Protein AF-A0A2B7X639-F1 (afdb_monomer)

Organism: NCBI:txid2060905

Mean predicted aligned error: 16.75 Å

pLDDT: mean 72.62, std 17.95, range [37.56, 97.19]

Sequence (117 aa):
MVRLQPTSASKRNLVVNIKQQLRSICPEFLTLLPSLALTNFAAMVSRTIPRMAGFIFRENRVPYYQRLFQKHDGKRIWNKSHRSPYLLYPFYISLFGTFGASFYAMCRTVLGHKTWY

Solvent-accessible surface area (backbone atoms only — not comparable to full-atom values): 7292 Å² total; per-residue (Å²): 135,89,81,78,76,78,48,79,63,54,57,50,51,51,53,51,49,51,56,52,54,60,59,72,64,60,71,76,65,74,79,78,62,63,82,72,55,58,58,54,49,52,51,54,50,63,66,47,53,68,67,47,47,72,68,67,76,52,80,84,54,62,73,56,52,50,54,59,71,67,52,87,77,85,62,56,78,76,66,62,50,91,65,28,61,78,56,47,52,62,50,50,52,51,51,53,49,50,50,51,49,51,51,51,55,48,56,35,47,75,73,68,48,87,57,100,114

Radius of gyration: 28.64 Å; Cα contacts (8 Å, |Δi|>4): 13; chains: 1; bounding box: 42×34×79 Å

Foldseek 3Di:
DDDDDCPPVNVVVVVVVVVVVVVVVPDVVVPPDDPVVVVVVVVVVVVVVVVCVVVVPDDPCPVVVCCQQVDPPVDDSLPSDPCSVVVVVVVVVVVVVVVVVVVVCVVCVVVVNPDPD

InterPro domains:
  IPR039297 Cytochrome c oxidase subunit VII [PF02238] (60-112)

Nearest PDB structures (foldseek):
  6t0b-assembly1_g  TM=8.603E-01  e=6.697E-02  Saccharomyces cerevisiae S288C
  5j7y-assembly1_BJ  TM=7.398E-01  e=5.484E-01  Ovis aries

Structure (mmCIF, N/CA/C/O backbone):
data_AF-A0A2B7X639-F1
#
_entry.id   AF-A0A2B7X639-F1
#
loop_
_atom_site.group_PDB
_atom_site.id
_atom_site.type_symbol
_atom_site.label_atom_id
_atom_site.label_alt_id
_atom_site.label_comp_id
_atom_site.label_asym_id
_atom_site.label_entity_id
_atom_site.label_seq_id
_atom_site.pdbx_PDB_ins_code
_atom_site.Cartn_x
_atom_site.Cartn_y
_atom_site.Cartn_z
_atom_site.occupancy
_atom_site.B_iso_or_equiv
_atom_site.auth_seq_id
_atom_site.auth_comp_id
_atom_site.auth_asym_id
_atom_site.auth_atom_id
_atom_site.pdbx_PDB_model_num
ATOM 1 N N . MET A 1 1 ? -20.681 -14.545 24.816 1.00 37.56 1 MET A N 1
ATOM 2 C CA . MET A 1 1 ? -19.613 -14.325 25.822 1.00 37.56 1 MET A CA 1
ATOM 3 C C . MET A 1 1 ? -18.802 -13.092 25.414 1.00 37.56 1 MET A C 1
ATOM 5 O O . MET A 1 1 ? -18.012 -13.175 24.492 1.00 37.56 1 MET A O 1
ATOM 9 N N . VAL A 1 2 ? -19.239 -11.878 25.761 1.00 49.28 2 VAL A N 1
ATOM 10 C CA . VAL A 1 2 ? -18.814 -11.054 26.920 1.00 49.28 2 VAL A CA 1
ATOM 11 C C . VAL A 1 2 ? -17.292 -10.859 27.043 1.00 49.28 2 VAL A C 1
ATOM 13 O O . VAL A 1 2 ? -16.586 -11.740 27.518 1.00 49.28 2 VAL A O 1
ATOM 16 N N . ARG A 1 3 ? -16.819 -9.635 26.759 1.00 38.88 3 ARG A N 1
ATOM 17 C CA . ARG A 1 3 ? -15.879 -8.936 27.648 1.00 38.88 3 ARG A CA 1
ATOM 18 C C . ARG A 1 3 ? -16.210 -7.441 27.638 1.00 38.88 3 ARG A C 1
ATOM 20 O O . ARG A 1 3 ? -16.210 -6.792 26.597 1.00 38.88 3 ARG A O 1
ATOM 27 N N . LEU A 1 4 ? -16.596 -6.963 28.814 1.00 44.62 4 LEU A N 1
ATOM 28 C CA . LEU A 1 4 ? -17.076 -5.620 29.116 1.00 44.62 4 LEU A CA 1
ATOM 29 C C . LEU A 1 4 ? -16.053 -4.569 28.658 1.00 44.62 4 LEU A C 1
ATOM 31 O O . LEU A 1 4 ? -14.864 -4.689 28.955 1.00 44.62 4 LEU A O 1
ATOM 35 N N . GLN A 1 5 ? -16.513 -3.520 27.972 1.00 48.69 5 GLN A N 1
ATOM 36 C CA . GLN A 1 5 ? -15.763 -2.263 27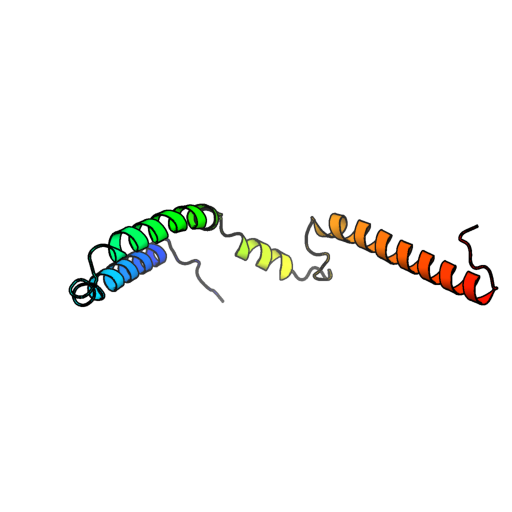.937 1.00 48.69 5 GLN A CA 1
ATOM 37 C C . GLN A 1 5 ? -15.487 -1.865 29.395 1.00 48.69 5 GLN A C 1
ATOM 39 O O . GLN A 1 5 ? -16.431 -1.897 30.191 1.00 48.69 5 GLN A O 1
ATOM 44 N N . PRO A 1 6 ? -14.249 -1.510 29.788 1.00 47.84 6 PRO A N 1
ATOM 45 C CA . PRO A 1 6 ? -14.023 -0.996 31.127 1.00 47.84 6 PRO A CA 1
ATOM 46 C C . PRO A 1 6 ? -14.867 0.268 31.267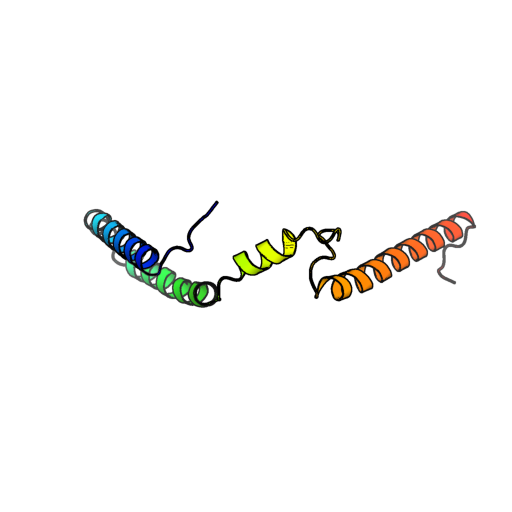 1.00 47.84 6 PRO A C 1
ATOM 48 O O . PRO A 1 6 ? -14.636 1.269 30.583 1.00 47.84 6 PRO A O 1
ATOM 51 N N . THR A 1 7 ? -15.890 0.191 32.117 1.00 54.41 7 THR A N 1
ATOM 52 C CA . THR A 1 7 ? -16.745 1.322 32.463 1.00 54.41 7 THR A CA 1
ATOM 53 C C . THR A 1 7 ? -15.855 2.471 32.945 1.00 54.41 7 THR A C 1
ATOM 55 O O . THR A 1 7 ? -14.753 2.253 33.460 1.00 54.41 7 THR A O 1
ATOM 58 N N . SER A 1 8 ? -16.295 3.720 32.789 1.00 54.66 8 SER A N 1
ATOM 59 C CA . SER A 1 8 ? -15.544 4.907 33.239 1.00 54.66 8 SER A CA 1
ATOM 60 C C . SER A 1 8 ? -15.109 4.836 34.718 1.00 54.66 8 SER A C 1
ATOM 62 O O . SER A 1 8 ? -14.176 5.524 35.126 1.00 54.66 8 SER A O 1
ATOM 64 N N . ALA A 1 9 ? -15.741 3.973 35.522 1.00 53.84 9 ALA A N 1
ATOM 65 C CA . ALA A 1 9 ? -15.341 3.621 36.882 1.00 53.84 9 ALA A CA 1
ATOM 66 C C . ALA A 1 9 ? -14.025 2.813 36.959 1.00 53.84 9 ALA A C 1
ATOM 68 O O . ALA A 1 9 ? -13.159 3.147 37.760 1.00 53.84 9 ALA A O 1
ATOM 69 N N . SER A 1 10 ? -13.811 1.817 36.091 1.00 55.12 10 SER A N 1
ATOM 70 C CA . SER A 1 10 ? -12.584 0.999 36.071 1.00 55.12 10 SER A CA 1
ATOM 71 C C . SER A 1 10 ? -11.342 1.826 35.708 1.00 55.12 10 SER A C 1
ATOM 73 O O . SER A 1 10 ? -10.295 1.683 36.338 1.00 55.12 10 SER A O 1
ATOM 75 N N . LYS A 1 11 ? -11.481 2.778 34.772 1.00 55.75 11 LYS A N 1
ATOM 76 C CA . LYS A 1 11 ? -10.409 3.731 34.431 1.00 55.75 11 LYS A CA 1
ATOM 77 C C . LYS A 1 11 ? -10.059 4.654 35.602 1.00 55.75 11 LYS A C 1
ATOM 79 O O . LYS A 1 11 ? -8.882 4.879 35.859 1.00 55.75 11 LYS A O 1
ATOM 84 N N . ARG A 1 12 ? -11.064 5.154 36.335 1.00 55.16 12 ARG A N 1
ATOM 85 C CA . ARG A 1 12 ? -10.855 5.984 37.536 1.00 55.16 12 ARG A CA 1
ATOM 86 C C . ARG A 1 12 ? -10.135 5.206 38.638 1.00 55.16 12 ARG A C 1
ATOM 88 O O . ARG A 1 12 ? -9.164 5.716 39.184 1.00 55.16 12 ARG A O 1
ATOM 95 N N . ASN A 1 13 ? -10.526 3.958 38.883 1.00 57.75 13 ASN A N 1
ATOM 96 C CA . ASN A 1 13 ? -9.897 3.106 39.896 1.00 57.75 13 ASN A CA 1
ATOM 97 C C . ASN A 1 13 ? -8.446 2.745 39.552 1.00 57.75 13 ASN A C 1
ATOM 99 O O . ASN A 1 13 ? -7.599 2.727 40.437 1.00 57.75 13 ASN A O 1
ATOM 103 N N . LEU A 1 14 ? -8.127 2.532 38.272 1.00 59.00 14 LEU A N 1
ATOM 104 C CA . LEU A 1 14 ? -6.755 2.280 37.823 1.00 59.00 14 LEU A CA 1
ATOM 105 C C . LEU A 1 14 ? -5.864 3.524 37.972 1.00 59.00 14 LEU A C 1
ATOM 107 O O . LEU A 1 14 ? -4.727 3.412 38.416 1.00 59.00 14 LEU A O 1
ATOM 111 N N . VAL A 1 15 ? -6.391 4.720 37.686 1.00 59.72 15 VAL A N 1
ATOM 112 C CA . VAL A 1 15 ? -5.675 5.990 37.917 1.00 59.72 15 VAL A CA 1
ATOM 113 C C . VAL A 1 15 ? -5.470 6.258 39.411 1.00 59.72 15 VAL A C 1
ATOM 115 O O . VAL A 1 15 ? -4.398 6.717 39.799 1.00 59.72 15 VAL A O 1
ATOM 118 N N . VAL A 1 16 ? -6.463 5.958 40.256 1.00 63.09 16 VAL A N 1
ATOM 119 C CA . VAL A 1 16 ? -6.336 6.060 41.720 1.00 63.09 16 VAL A CA 1
ATOM 120 C C . VAL A 1 16 ? -5.289 5.074 42.235 1.00 63.09 16 VAL A C 1
ATOM 122 O O . VAL A 1 16 ? -4.422 5.478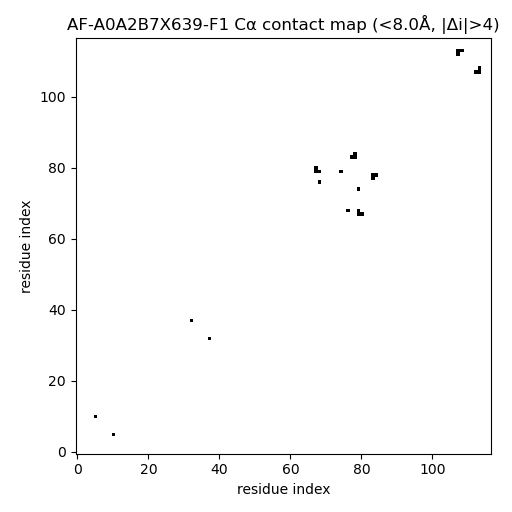 43.002 1.00 63.09 16 VAL A O 1
ATOM 125 N N . ASN A 1 17 ? -5.296 3.832 41.748 1.00 59.12 17 ASN A N 1
ATOM 126 C CA . ASN A 1 17 ? -4.329 2.809 42.138 1.00 59.12 17 ASN A CA 1
ATOM 127 C C . ASN A 1 17 ? -2.898 3.187 41.714 1.00 59.12 17 ASN A C 1
ATOM 129 O O . ASN A 1 17 ? -1.989 3.164 42.529 1.00 59.12 17 ASN A O 1
ATOM 133 N N . ILE A 1 18 ? -2.702 3.685 40.488 1.00 59.50 18 ILE A N 1
ATOM 134 C CA . ILE A 1 18 ? -1.393 4.181 40.029 1.00 59.50 18 ILE A CA 1
ATOM 135 C C . ILE A 1 18 ? -0.931 5.400 40.839 1.00 59.50 18 ILE A C 1
ATOM 137 O O . ILE A 1 18 ? 0.238 5.469 41.208 1.00 59.50 18 ILE A O 1
ATOM 141 N N . LYS A 1 19 ? -1.822 6.352 41.154 1.00 56.97 19 LYS A N 1
ATOM 142 C CA . LYS A 1 19 ? -1.488 7.501 42.017 1.00 56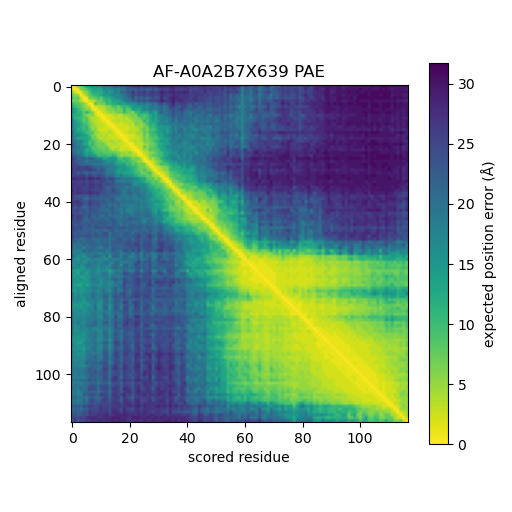.97 19 LYS A CA 1
ATOM 143 C C . LYS A 1 19 ? -1.131 7.075 43.440 1.00 56.97 19 LYS A C 1
ATOM 145 O O . LYS A 1 19 ? -0.291 7.725 44.053 1.00 56.97 19 LYS A O 1
ATOM 150 N N . GLN A 1 20 ? -1.766 6.025 43.956 1.00 60.75 20 GLN A N 1
ATOM 151 C CA . GLN A 1 20 ? -1.463 5.445 45.262 1.00 60.75 20 GLN A CA 1
ATOM 152 C C . GLN A 1 20 ? -0.100 4.737 45.234 1.00 60.75 20 GLN A C 1
ATOM 154 O O . GLN A 1 20 ? 0.728 4.981 46.106 1.00 60.75 20 GLN A O 1
ATOM 159 N N . GLN A 1 21 ? 0.170 3.966 44.176 1.00 50.25 21 GLN A N 1
ATOM 160 C CA . GLN A 1 21 ? 1.432 3.261 43.946 1.00 50.25 21 GLN A CA 1
ATOM 161 C C . GLN A 1 21 ? 2.614 4.230 43.780 1.00 50.25 21 GLN A C 1
ATOM 163 O O . GLN A 1 21 ? 3.686 4.015 44.333 1.00 50.25 21 GLN A O 1
ATOM 168 N N . LEU A 1 22 ? 2.415 5.350 43.077 1.00 52.78 22 LEU A N 1
ATOM 169 C CA . LEU A 1 22 ? 3.414 6.420 42.965 1.00 52.78 22 LEU A CA 1
ATOM 170 C C . LEU A 1 22 ? 3.695 7.113 44.308 1.00 52.78 22 LEU A C 1
ATOM 172 O O . LEU A 1 22 ? 4.798 7.611 44.511 1.00 52.78 22 LEU A O 1
ATOM 176 N N . ARG A 1 23 ? 2.716 7.145 45.223 1.00 53.97 23 ARG A N 1
ATOM 177 C CA . ARG A 1 23 ? 2.846 7.788 46.538 1.00 53.97 23 ARG A CA 1
ATOM 178 C C . ARG A 1 23 ? 3.596 6.911 47.548 1.00 53.97 23 ARG A C 1
ATOM 180 O O . ARG A 1 23 ? 4.284 7.454 48.401 1.00 53.97 23 ARG A O 1
ATOM 187 N N . SER A 1 24 ? 3.511 5.583 47.433 1.00 51.25 24 SER A N 1
ATOM 188 C CA . SER A 1 24 ? 4.224 4.639 48.311 1.00 51.25 24 SER A CA 1
ATOM 189 C C . SER A 1 24 ? 5.686 4.400 47.918 1.00 51.25 24 SER A C 1
ATOM 191 O O . SER A 1 24 ? 6.475 3.986 48.756 1.00 51.25 24 SER A O 1
ATOM 193 N N . ILE A 1 25 ? 6.063 4.666 46.664 1.00 54.19 25 ILE A N 1
ATOM 194 C CA . ILE A 1 25 ? 7.442 4.489 46.167 1.00 54.19 25 ILE A CA 1
ATOM 195 C C . ILE A 1 25 ? 8.365 5.653 46.599 1.00 54.19 25 ILE A C 1
ATOM 197 O O . ILE A 1 25 ? 9.586 5.532 46.545 1.00 54.19 25 ILE A O 1
ATOM 201 N N . CYS A 1 26 ? 7.802 6.777 47.056 1.00 55.88 26 CYS A N 1
ATOM 202 C CA . CYS A 1 26 ? 8.529 8.035 47.235 1.00 55.88 26 CYS A CA 1
ATOM 203 C C . CYS A 1 26 ? 8.549 8.552 48.689 1.00 55.88 26 CYS A C 1
ATOM 205 O O . CYS A 1 26 ? 8.075 9.657 48.956 1.00 55.88 26 CYS A O 1
ATOM 207 N N . PRO A 1 27 ? 9.089 7.776 49.643 1.00 52.53 27 PRO A N 1
ATOM 208 C CA . PRO A 1 27 ? 9.839 8.435 50.716 1.00 52.53 27 PRO A CA 1
ATOM 209 C C . PRO A 1 27 ? 11.324 8.040 50.767 1.00 52.53 27 PRO A C 1
ATOM 211 O O . PRO A 1 27 ? 12.132 8.846 51.211 1.00 52.53 27 PRO A O 1
ATOM 214 N N . GLU A 1 28 ? 11.713 6.874 50.241 1.00 50.50 28 GLU A N 1
ATOM 215 C CA . GLU A 1 28 ? 13.097 6.359 50.338 1.00 50.50 28 GLU A CA 1
ATOM 216 C C . GLU A 1 28 ? 14.014 6.810 49.184 1.00 50.50 28 GLU A C 1
ATOM 218 O O . GLU A 1 28 ? 15.214 6.980 49.360 1.00 50.50 28 GLU A O 1
ATOM 223 N N . PHE A 1 29 ? 13.472 7.077 47.990 1.00 47.94 29 PHE A N 1
ATOM 224 C CA . PHE A 1 29 ? 14.277 7.486 46.824 1.00 47.94 29 PHE A CA 1
ATOM 225 C C . PHE A 1 29 ? 14.602 8.995 46.793 1.00 47.94 29 PHE A C 1
ATOM 227 O O . PHE A 1 29 ? 15.422 9.449 45.995 1.00 47.94 29 PHE A O 1
ATOM 234 N N . LEU A 1 30 ? 13.958 9.790 47.658 1.00 51.03 30 LEU A N 1
ATOM 235 C CA . LEU A 1 30 ? 14.077 11.252 47.676 1.00 51.03 30 LEU A CA 1
ATOM 236 C C . LEU A 1 30 ? 15.259 11.762 48.525 1.00 51.03 30 LEU A C 1
ATOM 238 O O . LEU A 1 30 ? 15.577 12.946 48.464 1.00 51.03 30 LEU A O 1
ATOM 242 N N . THR A 1 31 ? 15.909 10.896 49.307 1.00 55.34 31 THR A N 1
ATOM 243 C CA . THR A 1 31 ? 16.994 11.273 50.232 1.00 55.34 31 THR A CA 1
ATOM 244 C C . THR A 1 31 ? 18.398 11.066 49.657 1.00 55.34 31 THR A C 1
ATOM 246 O O . THR A 1 31 ? 19.357 11.559 50.243 1.00 55.34 31 THR A O 1
ATOM 249 N N . LEU A 1 32 ? 18.540 10.393 48.504 1.00 55.47 32 LEU A N 1
ATOM 250 C CA . LEU A 1 32 ? 19.846 10.014 47.933 1.00 55.47 32 LEU A CA 1
ATOM 251 C C . LEU A 1 32 ? 20.144 10.574 46.530 1.00 55.47 32 LEU A C 1
ATOM 253 O O . LEU A 1 32 ? 21.146 10.196 45.924 1.00 55.47 32 LEU A O 1
ATOM 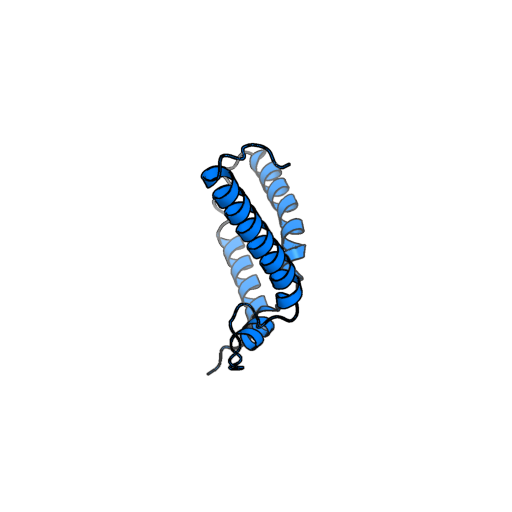257 N N . LEU A 1 33 ? 19.323 11.483 45.992 1.00 55.12 33 LEU A N 1
ATOM 258 C CA . LEU A 1 33 ? 19.580 12.085 44.678 1.00 55.12 33 LEU A CA 1
ATOM 259 C C . LEU A 1 33 ? 20.180 13.495 44.798 1.00 55.12 33 LEU A C 1
ATOM 261 O O . LEU A 1 33 ? 19.557 14.364 45.411 1.00 55.12 33 LEU A O 1
ATOM 265 N N . PRO A 1 34 ? 21.341 13.779 44.169 1.00 59.31 34 PRO A N 1
ATOM 266 C CA . PRO A 1 34 ? 21.858 15.138 44.091 1.00 59.31 34 PRO A CA 1
ATOM 267 C C . PRO A 1 34 ? 20.845 16.017 43.348 1.00 59.31 34 PRO A C 1
ATOM 269 O O . PRO A 1 34 ? 20.298 15.632 42.311 1.00 59.31 34 PRO A O 1
ATOM 272 N N . SER A 1 35 ? 20.606 17.214 43.880 1.00 57.59 35 SER A N 1
ATOM 273 C CA . SER A 1 35 ? 19.592 18.202 43.468 1.00 57.59 35 SER A CA 1
ATOM 274 C C . SER A 1 35 ? 19.557 18.557 41.967 1.00 57.59 35 SER A C 1
ATOM 276 O O . SER A 1 35 ? 18.572 19.116 41.488 1.00 57.59 35 SER A O 1
ATOM 278 N N . LEU A 1 36 ? 20.587 18.187 41.199 1.00 54.97 36 LEU A N 1
ATOM 279 C CA . LEU A 1 36 ? 20.708 18.383 39.749 1.00 54.97 36 LEU A CA 1
ATOM 280 C C . LEU A 1 36 ? 20.071 17.266 38.894 1.00 54.97 36 LEU A C 1
ATOM 282 O O . LEU A 1 36 ? 19.839 17.464 37.701 1.00 54.97 36 LEU A O 1
ATOM 286 N N . ALA A 1 37 ? 19.778 16.090 39.456 1.00 56.75 37 ALA A N 1
ATOM 287 C CA . ALA A 1 37 ? 19.155 14.986 38.713 1.00 56.75 37 ALA A CA 1
ATOM 288 C C . ALA A 1 37 ? 17.628 15.156 38.588 1.00 56.75 37 ALA A C 1
ATOM 290 O O . ALA A 1 37 ? 17.026 14.793 37.575 1.00 56.75 37 ALA A O 1
ATOM 291 N N . LEU A 1 38 ? 17.005 15.768 39.600 1.00 54.25 38 LEU A N 1
ATOM 292 C CA . LEU A 1 38 ? 15.556 15.966 39.691 1.00 54.25 38 LEU A CA 1
ATOM 293 C C . LEU A 1 38 ? 15.031 17.002 38.688 1.00 54.25 38 LEU A C 1
ATOM 295 O O . LEU A 1 38 ? 13.963 16.800 38.112 1.00 54.25 38 LEU A O 1
ATOM 299 N N . THR A 1 39 ? 15.792 18.064 38.409 1.00 58.03 39 THR A N 1
ATOM 300 C CA . THR A 1 39 ? 15.441 19.061 37.381 1.00 58.03 39 THR A CA 1
ATOM 301 C C . THR A 1 39 ? 15.468 18.459 35.979 1.00 58.03 39 THR A C 1
ATOM 303 O O . THR A 1 39 ? 14.543 18.668 35.194 1.00 58.03 39 THR A O 1
ATOM 306 N N . ASN A 1 40 ? 16.484 17.650 35.676 1.00 57.53 40 ASN A N 1
ATOM 307 C CA . ASN A 1 40 ? 16.640 17.005 34.375 1.00 57.53 40 ASN A CA 1
ATOM 308 C C . ASN A 1 40 ? 15.600 15.898 34.137 1.00 57.53 40 ASN A C 1
ATOM 310 O O . ASN A 1 40 ? 15.025 15.822 33.050 1.00 57.53 40 ASN A O 1
ATOM 314 N N . PHE A 1 41 ? 15.287 15.090 35.155 1.00 57.16 41 PHE A N 1
ATOM 315 C CA . PHE A 1 41 ? 14.236 14.073 35.065 1.00 57.16 41 PHE A CA 1
ATOM 316 C C . PHE A 1 41 ? 12.837 14.696 34.962 1.00 57.16 41 PHE A C 1
ATOM 318 O O . PHE A 1 41 ? 12.051 14.306 34.097 1.00 57.16 41 PHE A O 1
ATOM 325 N N . ALA A 1 42 ? 12.537 15.723 35.765 1.00 60.75 42 ALA A N 1
ATOM 326 C CA . ALA A 1 42 ? 11.277 16.458 35.664 1.00 60.75 42 ALA A CA 1
ATOM 327 C C . ALA A 1 42 ? 11.121 17.131 34.289 1.00 60.75 42 ALA A C 1
ATOM 329 O O . ALA A 1 42 ? 10.043 17.069 33.696 1.00 60.75 42 ALA A O 1
ATOM 330 N N . ALA A 1 43 ? 12.197 17.697 33.729 1.00 61.03 43 ALA A N 1
ATOM 331 C CA . ALA A 1 43 ? 12.201 18.239 32.370 1.00 61.03 43 ALA A CA 1
ATOM 332 C C . ALA A 1 43 ? 11.997 17.149 31.299 1.00 61.03 43 ALA A C 1
ATOM 334 O O . ALA A 1 43 ? 11.275 17.372 30.328 1.00 61.03 43 ALA A O 1
ATOM 335 N N . MET A 1 44 ? 12.577 15.958 31.468 1.00 59.28 44 MET A N 1
ATOM 336 C CA . MET A 1 44 ? 12.415 14.823 30.549 1.00 59.28 44 MET A CA 1
ATOM 337 C C . MET A 1 44 ? 10.992 14.237 30.575 1.00 59.28 44 MET A C 1
ATOM 339 O O . MET A 1 44 ? 10.416 13.957 29.520 1.00 59.28 44 MET A O 1
ATOM 343 N N . VAL A 1 45 ? 10.382 14.114 31.755 1.00 62.12 45 VAL A N 1
ATOM 344 C CA . VAL A 1 45 ? 8.985 13.677 31.921 1.00 62.12 45 VAL A CA 1
ATOM 345 C C . VAL A 1 45 ? 8.015 14.743 31.390 1.00 62.12 45 VAL A C 1
ATOM 347 O O . VAL A 1 45 ? 7.107 14.431 30.620 1.00 62.12 45 VAL A O 1
ATOM 350 N N . SER A 1 46 ? 8.258 16.022 31.687 1.00 58.88 46 SER A N 1
ATOM 351 C CA . SER A 1 46 ? 7.454 17.145 31.180 1.00 58.88 46 SER A CA 1
ATOM 352 C C . SER A 1 46 ? 7.489 17.257 29.645 1.00 58.88 46 SER A C 1
ATOM 354 O O . SER A 1 46 ? 6.482 17.574 29.016 1.00 58.88 46 SER A O 1
ATOM 356 N N . ARG A 1 47 ? 8.614 16.896 29.007 1.00 59.38 47 ARG A N 1
ATOM 357 C CA . ARG A 1 47 ? 8.759 16.869 27.537 1.00 59.38 47 ARG A CA 1
ATOM 358 C C . ARG A 1 47 ? 8.137 15.638 26.855 1.00 59.38 47 ARG A C 1
ATOM 360 O O . ARG A 1 47 ? 7.886 15.690 25.651 1.00 59.38 47 ARG A O 1
ATOM 367 N N . THR A 1 48 ? 7.874 14.541 27.571 1.00 55.72 48 THR A N 1
ATOM 368 C CA . THR A 1 48 ? 7.356 13.276 26.994 1.00 55.72 48 THR A CA 1
ATOM 369 C C . THR A 1 48 ? 5.847 13.083 27.171 1.00 55.72 48 THR A C 1
ATOM 371 O O . THR A 1 48 ? 5.194 12.548 26.272 1.00 55.72 48 THR A O 1
ATOM 374 N N . ILE A 1 49 ? 5.255 13.593 28.256 1.00 56.91 49 ILE A N 1
ATOM 375 C CA . ILE A 1 49 ? 3.801 13.549 28.505 1.00 56.91 49 ILE A CA 1
ATOM 376 C C . ILE A 1 49 ? 2.957 14.196 27.380 1.00 56.91 49 ILE A C 1
ATOM 378 O O . ILE A 1 49 ? 1.987 13.564 26.946 1.00 56.91 49 ILE A O 1
ATOM 382 N N . PRO A 1 50 ? 3.290 15.387 26.830 1.00 58.34 50 PRO A N 1
ATOM 383 C CA . PRO A 1 50 ? 2.467 15.999 25.783 1.00 58.34 50 PRO A CA 1
ATOM 384 C C . PRO A 1 50 ? 2.536 15.242 24.449 1.00 58.34 50 PRO A C 1
ATOM 386 O O . PRO A 1 50 ? 1.585 15.296 23.671 1.00 58.34 50 PRO A O 1
ATOM 389 N N . ARG A 1 51 ? 3.603 14.467 24.191 1.00 55.28 51 ARG A N 1
ATOM 390 C CA . ARG A 1 51 ? 3.676 13.591 23.007 1.00 55.28 51 ARG A CA 1
ATOM 391 C C . ARG A 1 51 ? 2.752 12.380 23.105 1.00 55.28 51 ARG A C 1
ATOM 393 O O . ARG A 1 51 ? 2.219 11.949 22.086 1.00 55.28 51 ARG A O 1
ATOM 400 N N . MET A 1 52 ? 2.509 11.855 24.307 1.00 54.38 52 MET A N 1
ATOM 401 C CA . MET A 1 52 ? 1.553 10.760 24.499 1.00 54.38 52 MET A CA 1
ATOM 402 C C . MET A 1 52 ? 0.096 11.236 24.454 1.00 54.38 52 MET A C 1
ATOM 404 O O . MET A 1 52 ? -0.778 10.454 24.089 1.00 54.38 52 MET A O 1
ATOM 408 N N . ALA A 1 53 ? -0.184 12.512 24.749 1.00 53.41 53 ALA A N 1
ATOM 409 C CA . ALA A 1 53 ? -1.543 13.065 24.745 1.00 53.41 53 ALA A CA 1
ATOM 410 C C . ALA A 1 53 ? -2.255 12.914 23.384 1.00 53.41 53 ALA A C 1
ATOM 412 O O . ALA A 1 53 ? -3.437 12.572 23.343 1.00 53.41 53 ALA A O 1
ATOM 413 N N . GLY A 1 54 ? -1.529 13.054 22.267 1.00 58.19 54 GLY A N 1
ATOM 414 C CA . GLY A 1 54 ? -2.076 12.825 20.921 1.00 58.19 54 GLY A CA 1
ATOM 415 C C . GLY A 1 54 ? -2.480 11.368 20.648 1.00 58.19 54 GLY A C 1
ATOM 416 O O . GLY A 1 54 ? -3.406 11.111 19.883 1.00 58.19 54 GLY A O 1
ATOM 417 N N . PHE A 1 55 ? -1.832 10.406 21.312 1.00 59.91 55 PHE A N 1
ATOM 418 C CA . PHE A 1 55 ? -2.198 8.986 21.257 1.00 59.91 55 PHE A CA 1
ATOM 419 C C . PHE A 1 55 ? -3.326 8.644 22.249 1.00 59.91 55 PHE A C 1
ATOM 421 O O . PHE A 1 55 ? -4.121 7.740 21.999 1.00 59.91 55 PHE A O 1
ATOM 428 N N . ILE A 1 56 ? -3.413 9.386 23.360 1.00 61.28 56 ILE A N 1
ATOM 429 C CA . ILE A 1 56 ? -4.361 9.167 24.462 1.00 61.28 56 ILE A CA 1
ATOM 430 C C . ILE A 1 56 ? -5.778 9.664 24.121 1.00 61.28 56 ILE A C 1
ATOM 432 O O . ILE A 1 56 ? -6.748 9.027 24.531 1.00 61.28 56 ILE A O 1
ATOM 436 N N . PHE A 1 57 ? -5.930 10.743 23.341 1.00 64.38 57 PHE A N 1
ATOM 437 C CA . PHE A 1 57 ? -7.246 11.317 22.999 1.00 64.38 57 PHE A CA 1
ATOM 438 C C . PHE A 1 57 ? -7.862 10.816 21.681 1.00 64.38 57 PHE A C 1
ATOM 440 O O . PHE A 1 57 ? -8.845 11.377 21.200 1.00 64.38 57 PHE A O 1
ATOM 447 N N . ARG A 1 58 ? -7.347 9.729 21.094 1.00 68.12 58 ARG A N 1
ATOM 448 C CA . ARG A 1 58 ? -7.982 9.094 19.931 1.00 68.12 58 ARG A CA 1
ATOM 449 C C . ARG A 1 58 ? -9.069 8.117 20.383 1.00 68.12 58 ARG A C 1
ATOM 451 O O . ARG A 1 58 ? -8.815 7.211 21.173 1.00 68.12 58 ARG A O 1
ATOM 458 N N . GLU A 1 59 ? -10.267 8.242 19.816 1.00 74.69 59 GLU A N 1
ATOM 459 C CA . GLU A 1 59 ? -11.333 7.253 20.005 1.00 74.69 59 GLU A CA 1
ATOM 460 C C . GLU A 1 59 ? -10.835 5.830 19.707 1.00 74.69 59 GLU A C 1
ATOM 462 O O . GLU A 1 59 ? -10.209 5.565 18.673 1.00 74.69 59 GLU A O 1
ATOM 467 N N . ASN A 1 60 ? -11.144 4.889 20.602 1.00 82.94 60 ASN A N 1
ATOM 468 C CA . ASN A 1 60 ? -10.757 3.495 20.431 1.00 82.94 60 ASN A CA 1
ATOM 469 C C . ASN A 1 60 ? -11.531 2.851 19.265 1.00 82.94 60 ASN A C 1
ATOM 471 O O . ASN A 1 60 ? -12.668 2.407 19.419 1.00 82.94 60 ASN A O 1
ATOM 475 N N . ARG A 1 61 ? -10.892 2.754 18.094 1.00 83.81 61 ARG A N 1
ATOM 476 C CA . ARG A 1 61 ? -11.447 2.102 16.893 1.00 83.81 61 ARG A CA 1
ATOM 477 C C . ARG A 1 61 ? -11.151 0.590 16.831 1.00 83.81 61 ARG A C 1
ATOM 479 O O . ARG A 1 61 ? -11.517 -0.045 15.846 1.00 83.81 61 ARG A O 1
ATOM 486 N N . VAL A 1 62 ? -10.509 -0.017 17.837 1.00 88.31 62 VAL A N 1
ATOM 487 C CA . VAL A 1 62 ? -10.179 -1.461 17.823 1.00 88.31 62 VAL A CA 1
ATOM 488 C C . VAL A 1 62 ? -11.431 -2.341 17.685 1.00 88.31 62 VAL A C 1
ATOM 490 O O . VAL A 1 62 ? -11.450 -3.176 16.778 1.00 88.31 62 VAL A O 1
ATOM 493 N N . PRO A 1 63 ? -12.526 -2.115 18.445 1.00 91.19 63 PRO A N 1
ATOM 494 C CA . PRO A 1 63 ? -13.742 -2.919 18.297 1.00 91.19 63 PRO A CA 1
ATOM 495 C C . PRO A 1 63 ? -14.424 -2.751 16.933 1.00 91.1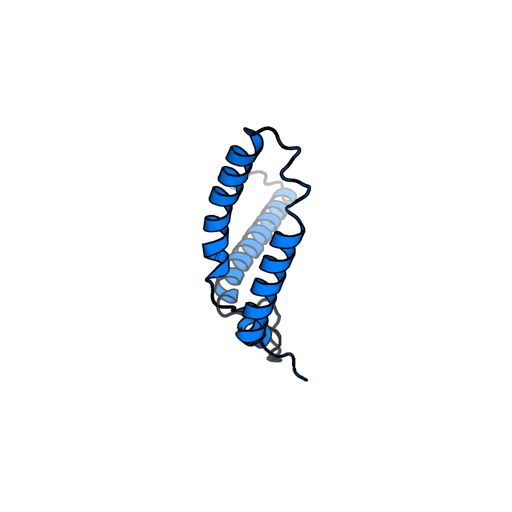9 63 PRO A C 1
ATOM 497 O O . PRO A 1 63 ? -15.208 -3.600 16.515 1.00 91.19 63 PRO A O 1
ATOM 500 N N . TYR A 1 64 ? -14.173 -1.640 16.233 1.00 90.88 64 TYR A N 1
ATOM 501 C CA . TYR A 1 64 ? -14.669 -1.429 14.872 1.00 90.88 64 TYR A CA 1
ATOM 502 C C . TYR A 1 64 ? -13.937 -2.340 13.881 1.00 90.88 64 TYR A C 1
ATOM 504 O O . TYR A 1 64 ? -14.577 -3.106 13.162 1.00 90.88 64 TYR A O 1
ATOM 512 N N . TYR A 1 65 ? -12.603 -2.330 13.899 1.00 89.62 65 TYR A N 1
ATOM 513 C CA . TYR A 1 65 ? -11.817 -3.184 13.011 1.00 89.62 65 TYR A CA 1
ATOM 514 C C . TYR A 1 65 ? -11.991 -4.670 13.331 1.00 89.62 65 TYR A C 1
ATOM 516 O O . TYR A 1 65 ? -12.087 -5.471 12.409 1.00 89.62 65 TYR A O 1
ATOM 524 N N . GLN A 1 66 ? -12.114 -5.049 14.605 1.00 92.38 66 GLN A N 1
ATOM 525 C CA . GLN A 1 66 ? -12.384 -6.439 14.985 1.00 92.38 66 GLN A CA 1
ATOM 526 C C . GLN A 1 66 ? -13.667 -6.963 14.334 1.00 92.38 66 GLN A C 1
ATOM 528 O O . GLN A 1 66 ? -13.627 -8.003 13.685 1.00 92.38 66 GLN A O 1
ATOM 533 N N . ARG A 1 67 ? -14.769 -6.204 14.397 1.00 92.06 67 ARG A N 1
ATOM 534 C CA . ARG A 1 67 ? -16.027 -6.565 13.722 1.00 92.06 67 ARG A CA 1
ATOM 535 C C . ARG A 1 67 ? -15.867 -6.648 12.203 1.00 92.06 67 ARG A C 1
ATOM 537 O O . ARG A 1 67 ? -16.364 -7.589 11.595 1.00 92.06 67 ARG A O 1
ATOM 544 N N . LEU A 1 68 ? -15.133 -5.710 11.598 1.00 90.62 68 LEU A N 1
ATOM 545 C CA . LEU A 1 68 ? -14.882 -5.691 10.153 1.00 90.62 68 LEU A CA 1
ATOM 546 C C . LEU A 1 68 ? -14.077 -6.915 9.679 1.00 90.62 68 LEU A C 1
ATOM 548 O O . LEU A 1 68 ? -14.419 -7.528 8.670 1.00 90.62 68 LEU A O 1
ATOM 552 N N . PHE A 1 69 ? -13.020 -7.295 10.402 1.00 90.56 69 PHE A N 1
ATOM 553 C CA . PHE A 1 69 ? -12.151 -8.413 10.026 1.00 90.56 69 PHE A CA 1
ATOM 554 C C . PHE A 1 69 ? -12.693 -9.782 10.451 1.00 90.56 69 PHE A C 1
ATOM 556 O O . PHE A 1 69 ? -12.368 -10.772 9.797 1.00 90.56 69 PHE A O 1
ATOM 563 N N . GLN A 1 70 ? -13.535 -9.854 11.484 1.00 91.81 70 GLN A N 1
ATOM 564 C CA . GLN A 1 70 ? -14.179 -11.097 11.931 1.00 91.81 70 GLN A CA 1
ATOM 565 C C . GLN A 1 70 ? -15.466 -11.416 11.161 1.00 91.81 70 GLN A C 1
ATOM 567 O O . GLN A 1 70 ? -15.957 -12.536 11.239 1.00 91.81 70 GLN A O 1
ATOM 572 N N . LYS A 1 71 ? -15.999 -10.475 10.373 1.00 90.38 71 LYS A N 1
ATOM 573 C CA . LYS A 1 71 ? -17.162 -10.730 9.520 1.00 90.38 71 LYS A CA 1
ATOM 574 C C . LYS A 1 71 ? -16.859 -11.832 8.490 1.00 90.38 71 LYS A C 1
ATOM 576 O O . LYS A 1 71 ? -15.854 -11.767 7.764 1.00 90.38 71 LYS A O 1
ATOM 581 N N . HIS A 1 72 ? -17.728 -12.843 8.437 1.00 88.25 72 HIS A N 1
ATOM 582 C CA . HIS A 1 72 ? -17.623 -14.016 7.562 1.00 88.25 72 HIS A CA 1
ATOM 583 C C . HIS A 1 72 ? -18.222 -13.748 6.169 1.00 88.25 72 HIS A C 1
ATOM 585 O O . HIS A 1 72 ? -19.119 -14.443 5.716 1.00 88.25 72 HIS A O 1
ATOM 591 N N . ASP A 1 73 ? -17.701 -12.736 5.472 1.00 86.56 73 ASP A N 1
ATOM 592 C CA . ASP A 1 73 ? -18.156 -12.338 4.126 1.00 86.56 73 ASP A CA 1
ATOM 593 C C . ASP A 1 73 ? -17.508 -13.152 2.982 1.00 86.56 73 ASP A C 1
ATOM 595 O O . ASP A 1 73 ? -17.577 -12.752 1.822 1.00 86.56 73 ASP A O 1
ATOM 599 N N . GLY A 1 74 ? -16.752 -14.215 3.287 1.00 89.62 74 GLY A N 1
ATOM 600 C CA . GLY A 1 74 ? -15.971 -14.993 2.304 1.00 89.62 74 GLY A CA 1
ATOM 601 C C . GLY A 1 74 ? -14.794 -14.244 1.651 1.00 89.62 74 GLY A C 1
ATOM 602 O O . GLY A 1 74 ? -13.972 -14.839 0.959 1.00 89.62 74 GLY A O 1
ATOM 603 N N . LYS A 1 75 ? -14.660 -12.935 1.889 1.00 89.50 75 LYS A N 1
ATOM 604 C CA . LYS A 1 75 ? -13.577 -12.102 1.354 1.00 89.50 75 LYS A CA 1
ATOM 605 C C . LYS A 1 75 ? -12.252 -12.390 2.057 1.00 89.50 75 LYS A C 1
ATOM 607 O O . LYS A 1 75 ? -12.186 -12.478 3.288 1.00 89.5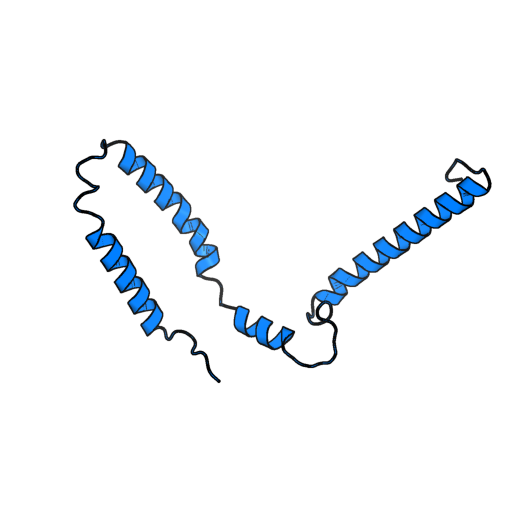0 75 LYS A O 1
ATOM 612 N N . ARG A 1 76 ? -11.171 -12.451 1.273 1.00 90.12 76 ARG A N 1
ATOM 613 C CA . ARG A 1 76 ? -9.801 -12.554 1.796 1.00 90.12 76 ARG A CA 1
ATOM 614 C C . ARG A 1 76 ? -9.469 -11.351 2.674 1.00 90.12 76 ARG A C 1
ATOM 616 O O . ARG A 1 76 ? -9.916 -10.240 2.396 1.00 90.12 76 ARG A O 1
ATOM 623 N N . ILE A 1 77 ? -8.657 -11.573 3.708 1.00 91.38 77 ILE A N 1
ATOM 624 C CA . ILE A 1 77 ? -8.325 -10.572 4.738 1.00 91.38 77 ILE A CA 1
ATOM 625 C C . ILE A 1 77 ? -7.823 -9.265 4.117 1.00 91.38 77 ILE A C 1
ATOM 627 O O . ILE A 1 77 ? -8.275 -8.188 4.506 1.00 91.38 77 ILE A O 1
ATOM 631 N N . TRP A 1 78 ? -6.960 -9.359 3.102 1.00 88.62 78 TRP A N 1
ATOM 632 C CA . TRP A 1 78 ? -6.415 -8.185 2.430 1.00 88.62 78 TRP A CA 1
ATOM 633 C C . TRP A 1 78 ? -7.469 -7.350 1.708 1.00 88.62 78 TRP A C 1
ATOM 635 O O . TRP A 1 78 ? -7.233 -6.165 1.550 1.00 88.62 78 TRP A O 1
ATOM 645 N N . ASN A 1 79 ? -8.631 -7.902 1.339 1.00 91.19 79 ASN A N 1
ATOM 646 C CA . ASN A 1 79 ? -9.710 -7.215 0.615 1.00 91.19 79 ASN A CA 1
ATOM 647 C C . ASN A 1 79 ? -10.925 -6.856 1.504 1.00 91.19 79 ASN A C 1
ATOM 649 O O . ASN A 1 79 ? -12.023 -6.620 1.003 1.00 91.19 79 ASN A O 1
ATOM 653 N N . LYS A 1 80 ? -10.775 -6.855 2.838 1.00 88.19 80 LYS A N 1
ATOM 654 C CA . LYS A 1 80 ? -11.885 -6.529 3.762 1.00 88.19 80 LYS A CA 1
ATOM 655 C C . LYS A 1 80 ? -12.093 -5.026 3.992 1.00 88.19 80 LYS A C 1
ATOM 657 O O . LYS A 1 80 ? -13.184 -4.616 4.370 1.00 88.19 80 LYS A O 1
ATOM 662 N N . SER A 1 81 ? -11.068 -4.199 3.786 1.00 89.50 81 SER A N 1
ATOM 663 C CA . SER A 1 81 ? -11.137 -2.747 4.017 1.00 89.50 81 SER A CA 1
ATOM 664 C C . SER A 1 81 ? -11.543 -1.983 2.756 1.00 89.50 81 SER A C 1
ATOM 666 O O . SER A 1 81 ? -11.053 -2.291 1.676 1.00 89.50 81 SER A O 1
ATOM 668 N N . HIS A 1 82 ? -12.332 -0.910 2.895 1.00 87.81 82 HIS A N 1
ATOM 669 C CA . HIS A 1 82 ? -12.673 -0.003 1.785 1.00 87.81 82 HIS A CA 1
ATOM 670 C C . HIS A 1 82 ? -11.435 0.606 1.105 1.00 87.81 82 HIS A C 1
ATOM 672 O O . HIS A 1 82 ? -11.434 0.874 -0.090 1.00 87.81 82 HIS A O 1
ATOM 678 N N . ARG A 1 83 ? -10.348 0.803 1.865 1.00 88.31 83 ARG A N 1
ATOM 679 C CA . ARG A 1 83 ? -9.089 1.352 1.338 1.00 88.31 83 ARG A CA 1
ATOM 680 C C . ARG A 1 83 ? -8.191 0.320 0.655 1.00 88.31 83 ARG A C 1
ATOM 682 O O . ARG A 1 83 ? -7.216 0.700 0.021 1.00 88.31 83 ARG A O 1
ATOM 689 N N . SER A 1 84 ? -8.512 -0.964 0.788 1.00 89.81 84 SER A N 1
ATOM 690 C CA . SER A 1 84 ? -7.734 -2.053 0.205 1.00 89.81 84 SER A CA 1
ATOM 691 C C . SER A 1 84 ? -7.555 -1.955 -1.318 1.00 89.81 84 SER A C 1
ATOM 693 O O . SER A 1 84 ? -6.403 -1.965 -1.753 1.00 89.81 84 SER A O 1
ATOM 695 N N . PRO A 1 85 ? -8.619 -1.808 -2.139 1.00 89.31 85 PRO A N 1
ATOM 696 C CA . PRO A 1 85 ? -8.466 -1.782 -3.595 1.00 89.31 85 PRO A CA 1
ATOM 697 C C . PRO A 1 85 ? -7.539 -0.658 -4.071 1.00 89.31 85 PRO A C 1
ATOM 699 O O . PRO A 1 85 ? -6.708 -0.886 -4.943 1.00 89.31 85 PRO A O 1
ATOM 702 N N . TYR A 1 86 ? -7.600 0.521 -3.446 1.00 93.06 86 TYR A N 1
ATOM 703 C CA . TYR A 1 86 ? -6.734 1.653 -3.794 1.00 93.06 86 TYR A CA 1
ATOM 704 C C . TYR A 1 86 ? -5.242 1.390 -3.558 1.00 93.06 86 TYR A C 1
ATOM 706 O O . TYR A 1 86 ? -4.410 1.992 -4.227 1.00 93.06 86 TYR A O 1
ATOM 714 N N . LEU A 1 87 ? -4.894 0.503 -2.624 1.00 92.75 87 LEU A N 1
ATOM 715 C CA . LEU A 1 87 ? -3.507 0.099 -2.375 1.00 92.75 87 LEU A CA 1
ATOM 716 C C . LEU A 1 87 ? -3.104 -1.111 -3.225 1.00 92.75 87 LEU A C 1
ATOM 718 O O . LEU A 1 87 ? -1.965 -1.205 -3.671 1.00 92.75 87 LEU A O 1
ATOM 722 N N . LEU A 1 88 ? -4.038 -2.034 -3.458 1.00 93.56 88 LEU A N 1
ATOM 723 C CA . LEU A 1 88 ? -3.788 -3.270 -4.194 1.00 93.56 88 LEU A CA 1
ATOM 724 C C . LEU A 1 88 ? -3.621 -3.049 -5.700 1.00 93.56 88 LEU A C 1
ATOM 726 O O . LEU A 1 88 ? -2.729 -3.645 -6.292 1.00 93.56 88 LEU A O 1
ATOM 730 N N . TYR A 1 89 ? -4.431 -2.193 -6.327 1.00 93.75 89 TYR A N 1
ATOM 731 C CA . TYR A 1 89 ? -4.331 -1.943 -7.769 1.00 93.75 89 TYR A CA 1
ATOM 732 C C . TYR A 1 89 ? -2.964 -1.415 -8.226 1.00 93.75 89 TYR A C 1
ATOM 734 O O . TYR A 1 89 ? -2.392 -2.024 -9.132 1.00 93.75 89 TYR A O 1
ATOM 742 N N . PRO A 1 90 ? -2.385 -0.355 -7.623 1.00 95.94 90 PRO A N 1
ATOM 743 C CA . PRO A 1 90 ? -1.060 0.105 -8.034 1.00 95.94 90 PRO A CA 1
ATOM 744 C C . PRO A 1 90 ? 0.023 -0.946 -7.765 1.00 95.94 90 PRO A C 1
ATOM 746 O O . PRO A 1 90 ? 0.947 -1.079 -8.564 1.00 95.94 90 PRO A O 1
ATOM 749 N N . PHE A 1 91 ? -0.113 -1.736 -6.693 1.00 94.25 91 PHE A N 1
ATOM 750 C CA . PHE A 1 91 ? 0.792 -2.85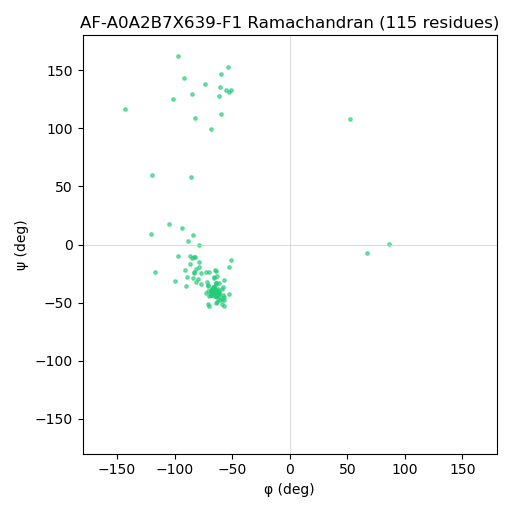0 -6.409 1.00 94.25 91 PHE A CA 1
ATOM 751 C C . PHE A 1 91 ? 0.724 -3.946 -7.483 1.00 94.25 91 PHE A C 1
ATOM 753 O O . PHE A 1 91 ? 1.757 -4.444 -7.919 1.00 94.25 91 PHE A O 1
ATOM 760 N N . TYR A 1 92 ? -0.469 -4.310 -7.958 1.00 95.50 92 TYR A N 1
ATOM 761 C CA . TYR A 1 92 ? -0.600 -5.294 -9.034 1.00 95.50 92 TYR A CA 1
ATOM 762 C C . TYR A 1 92 ? -0.046 -4.772 -10.361 1.00 95.50 92 TYR A C 1
ATOM 764 O O . TYR A 1 92 ? 0.637 -5.515 -11.061 1.00 95.50 92 TYR A O 1
ATOM 772 N N . ILE A 1 93 ? -0.269 -3.497 -10.688 1.00 96.81 93 ILE A N 1
ATOM 773 C CA . ILE A 1 93 ? 0.280 -2.882 -11.904 1.00 96.81 93 ILE A CA 1
ATOM 774 C C . ILE A 1 93 ? 1.812 -2.893 -11.874 1.00 96.81 93 ILE A C 1
ATOM 776 O O . ILE A 1 93 ? 2.433 -3.292 -12.857 1.00 96.81 93 ILE A O 1
ATOM 780 N N . SER A 1 94 ? 2.435 -2.500 -10.759 1.00 97.19 94 SER A N 1
ATOM 781 C CA . SER A 1 94 ? 3.898 -2.500 -10.656 1.00 97.19 94 SER A CA 1
ATOM 782 C C . SER A 1 94 ? 4.477 -3.912 -10.677 1.00 97.19 94 SER A C 1
ATOM 784 O O . SER A 1 94 ? 5.493 -4.141 -11.332 1.00 97.19 94 SER A O 1
ATOM 786 N N . LEU A 1 95 ? 3.816 -4.873 -10.031 1.00 95.94 95 LEU A N 1
ATOM 787 C CA . LEU A 1 95 ? 4.240 -6.269 -10.016 1.00 95.94 95 LEU A CA 1
ATOM 788 C C . LEU A 1 95 ? 4.197 -6.889 -11.416 1.00 95.94 95 LEU A C 1
ATOM 790 O O . LEU A 1 95 ? 5.199 -7.436 -11.863 1.00 95.94 95 LEU A O 1
ATOM 794 N N . PHE A 1 96 ? 3.085 -6.759 -12.143 1.00 96.19 96 PHE A N 1
ATOM 795 C CA . PHE A 1 96 ? 2.998 -7.290 -13.507 1.00 96.19 96 PHE A CA 1
ATOM 796 C C . PHE A 1 96 ? 3.846 -6.495 -14.502 1.00 96.19 96 PHE A C 1
ATOM 798 O O . PHE A 1 96 ? 4.433 -7.090 -15.403 1.00 96.19 96 PHE A O 1
ATOM 805 N N . GLY A 1 97 ? 3.966 -5.178 -14.322 1.00 96.19 97 GLY A N 1
ATOM 806 C CA . GLY A 1 97 ? 4.817 -4.333 -15.156 1.00 96.19 97 GLY A CA 1
ATOM 807 C C . GLY A 1 97 ? 6.294 -4.709 -15.037 1.00 96.19 97 GLY A C 1
ATOM 808 O O . GLY A 1 97 ? 6.956 -4.938 -16.045 1.00 96.19 97 GLY A O 1
ATOM 809 N N . THR A 1 98 ? 6.805 -4.844 -13.811 1.00 95.56 98 THR A N 1
ATOM 810 C CA . THR A 1 98 ? 8.200 -5.256 -13.576 1.00 95.56 98 THR A CA 1
ATOM 811 C C . THR A 1 98 ? 8.442 -6.703 -13.974 1.00 95.56 98 THR A C 1
ATOM 813 O O . THR A 1 98 ? 9.447 -6.984 -14.616 1.00 95.56 98 THR A O 1
ATOM 816 N N . PHE A 1 99 ? 7.505 -7.608 -13.687 1.00 96.62 99 PHE A N 1
ATOM 817 C CA . PHE A 1 99 ? 7.604 -9.001 -14.110 1.00 96.62 99 PHE A CA 1
ATOM 818 C C . PHE A 1 99 ? 7.674 -9.129 -15.638 1.00 96.62 99 PHE A C 1
ATOM 820 O O . PHE A 1 99 ? 8.570 -9.789 -16.161 1.00 96.62 99 PHE A O 1
ATOM 827 N N . GLY A 1 100 ? 6.788 -8.442 -16.365 1.00 95.25 100 GLY A N 1
ATOM 828 C CA . GLY A 1 100 ? 6.811 -8.401 -17.827 1.00 95.25 100 GLY A CA 1
ATOM 829 C C . GLY A 1 100 ? 8.101 -7.786 -18.373 1.00 95.25 100 GLY A C 1
ATOM 830 O O . GLY A 1 100 ? 8.702 -8.342 -19.289 1.00 95.25 100 GLY A O 1
ATOM 831 N N . ALA A 1 101 ? 8.579 -6.694 -17.768 1.00 93.19 101 ALA A 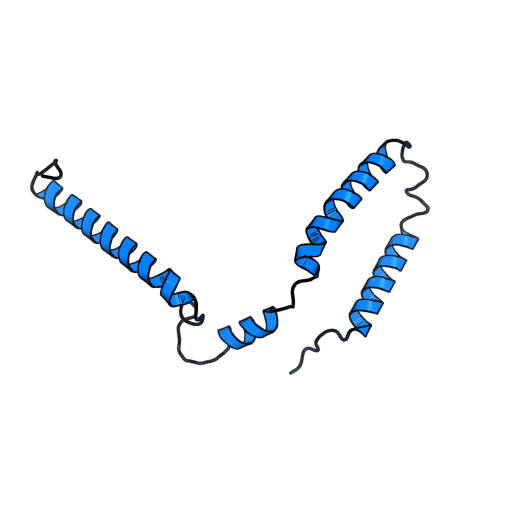N 1
ATOM 832 C CA . ALA A 1 101 ? 9.846 -6.069 -18.141 1.00 93.19 101 ALA A CA 1
ATOM 833 C C . ALA A 1 101 ? 11.049 -7.002 -17.916 1.00 93.19 101 ALA A C 1
ATOM 835 O O . ALA A 1 101 ? 11.921 -7.087 -18.778 1.00 93.19 101 ALA A O 1
ATOM 836 N N . SER A 1 102 ? 11.089 -7.742 -16.803 1.00 92.12 102 SER A N 1
ATOM 837 C CA . SER A 1 102 ? 12.134 -8.731 -16.520 1.00 92.12 102 SER A CA 1
ATOM 838 C C . SER A 1 102 ? 12.098 -9.899 -17.501 1.00 92.12 102 SER A C 1
ATOM 840 O O . SER A 1 102 ? 13.143 -10.278 -18.023 1.00 92.12 102 SER A O 1
ATOM 842 N N . PHE A 1 103 ? 10.915 -10.441 -17.805 1.00 93.50 103 PHE A N 1
ATOM 843 C CA . PHE A 1 103 ? 10.774 -11.497 -18.812 1.00 93.50 103 PHE A CA 1
ATOM 844 C C . PHE A 1 103 ? 11.190 -11.011 -20.202 1.00 93.50 103 PHE A C 1
ATOM 846 O O . PHE A 1 103 ? 11.924 -11.707 -20.897 1.00 93.50 103 PHE A O 1
ATOM 853 N N . TYR A 1 104 ? 10.811 -9.793 -20.587 1.00 91.12 104 TYR A N 1
ATOM 854 C CA . TYR A 1 104 ? 11.254 -9.179 -21.837 1.00 91.12 104 TYR A CA 1
ATOM 855 C C . TYR A 1 104 ? 12.781 -8.999 -21.882 1.00 91.12 104 TYR A C 1
ATOM 857 O O . TYR A 1 104 ? 13.417 -9.357 -22.875 1.00 91.12 104 TYR A O 1
ATOM 865 N N . ALA A 1 105 ? 13.386 -8.523 -20.788 1.00 90.12 105 ALA A N 1
ATOM 866 C CA . ALA A 1 105 ? 14.836 -8.391 -20.644 1.00 90.12 105 ALA A CA 1
ATOM 867 C C . ALA A 1 105 ? 15.573 -9.743 -20.678 1.00 90.12 105 ALA A C 1
ATOM 869 O O . ALA A 1 105 ? 16.680 -9.841 -21.209 1.00 90.12 105 ALA A O 1
ATOM 870 N N . MET A 1 106 ? 14.956 -10.805 -20.166 1.00 91.56 106 MET A N 1
ATOM 871 C CA . MET A 1 106 ? 15.487 -12.162 -20.249 1.00 91.56 106 MET A CA 1
ATOM 872 C C . MET A 1 106 ? 15.419 -12.694 -21.685 1.00 91.56 106 MET A C 1
ATOM 874 O O . MET A 1 106 ? 16.445 -13.090 -22.234 1.00 91.56 106 MET A O 1
ATOM 878 N N . CYS A 1 107 ? 14.247 -12.642 -22.325 1.00 89.75 107 CYS A N 1
ATOM 879 C CA . CYS A 1 107 ? 14.047 -13.138 -23.688 1.00 89.75 107 CYS A CA 1
ATOM 880 C C . CYS A 1 107 ? 14.978 -12.446 -24.693 1.00 89.75 107 CYS A C 1
ATOM 882 O O . CYS A 1 107 ? 15.610 -13.115 -25.505 1.00 89.75 107 CYS A O 1
ATOM 884 N N . ARG A 1 108 ? 15.141 -11.120 -24.603 1.00 88.38 108 ARG A N 1
ATOM 885 C CA . ARG A 1 108 ? 16.072 -10.383 -25.476 1.00 88.38 108 ARG A CA 1
ATOM 886 C C . ARG A 1 108 ? 17.537 -10.764 -25.235 1.00 88.38 108 ARG A C 1
ATOM 888 O O . ARG A 1 108 ? 18.297 -10.855 -26.193 1.00 88.38 108 ARG A O 1
ATOM 895 N N . THR A 1 109 ? 17.922 -11.035 -23.984 1.00 89.50 109 THR A N 1
ATOM 896 C CA . THR A 1 109 ? 19.292 -11.452 -23.639 1.00 89.50 109 THR A CA 1
ATOM 897 C C . THR A 1 109 ? 19.596 -12.837 -24.201 1.00 89.50 109 THR A C 1
ATOM 899 O O . THR A 1 109 ? 20.691 -13.051 -24.715 1.00 89.50 109 THR A O 1
ATOM 902 N N . VAL A 1 110 ? 18.619 -13.751 -24.175 1.00 88.25 110 VAL A N 1
ATOM 903 C CA . VAL A 1 110 ? 18.725 -15.070 -24.824 1.00 88.25 110 VAL A CA 1
ATOM 904 C C . VAL A 1 110 ? 18.892 -14.927 -26.340 1.00 88.25 110 VAL A C 1
ATOM 906 O O . VAL A 1 110 ? 19.695 -15.638 -26.933 1.00 88.25 110 VAL A O 1
ATOM 909 N N . LEU A 1 111 ? 18.201 -13.968 -26.961 1.00 87.50 111 LEU A N 1
ATOM 910 C CA . LEU A 1 111 ? 18.335 -13.657 -28.389 1.00 87.50 111 LEU A CA 1
ATOM 911 C C . LEU A 1 111 ? 19.588 -12.817 -28.728 1.00 87.50 111 LEU A C 1
ATOM 913 O O . LEU A 1 111 ? 19.812 -12.500 -29.891 1.00 87.50 111 LEU A O 1
ATOM 917 N N . GLY A 1 112 ? 20.417 -12.451 -27.742 1.00 87.06 112 GLY A N 1
ATOM 918 C CA . GLY A 1 112 ? 21.672 -11.713 -27.941 1.00 87.06 112 GLY A CA 1
ATOM 919 C C . GLY A 1 112 ? 21.551 -10.183 -27.986 1.00 87.06 112 GLY A C 1
ATOM 920 O O . GLY A 1 112 ? 22.566 -9.494 -28.099 1.00 87.06 112 GLY A O 1
ATOM 921 N N . HIS A 1 113 ? 20.349 -9.623 -27.835 1.00 80.81 113 HIS A N 1
ATOM 922 C CA . HIS A 1 113 ? 20.108 -8.178 -27.849 1.00 80.81 113 HIS A CA 1
ATOM 923 C C . HIS A 1 113 ? 20.398 -7.566 -26.468 1.00 80.81 113 HIS A C 1
ATOM 925 O O . HIS A 1 113 ? 19.648 -7.777 -25.512 1.00 80.81 113 HIS A O 1
ATOM 931 N N . LYS A 1 114 ? 21.493 -6.798 -26.360 1.00 76.44 114 LYS A N 1
ATOM 932 C CA . LYS A 1 114 ? 22.000 -6.231 -25.089 1.00 76.44 114 LYS A CA 1
ATOM 933 C C . LYS A 1 114 ? 21.462 -4.835 -24.744 1.00 76.44 114 LYS A C 1
ATOM 935 O O . LYS A 1 114 ? 21.504 -4.444 -23.581 1.00 76.44 114 LYS A O 1
ATOM 940 N N . THR A 1 115 ? 20.986 -4.078 -25.728 1.00 79.69 115 THR A N 1
ATOM 941 C CA . THR A 1 115 ? 20.440 -2.719 -25.563 1.00 79.69 115 THR A CA 1
ATOM 942 C C . THR A 1 115 ? 18.927 -2.744 -25.476 1.00 79.69 115 THR A C 1
ATOM 944 O O . THR A 1 115 ? 18.337 -3.754 -25.833 1.00 79.69 115 THR A O 1
ATOM 947 N N . TRP A 1 116 ? 18.298 -1.668 -24.979 1.00 68.12 116 TRP A N 1
ATOM 948 C CA . TRP A 1 116 ? 16.834 -1.567 -24.844 1.00 68.12 116 TRP A CA 1
ATOM 949 C C . TRP A 1 116 ? 16.094 -1.374 -26.178 1.00 68.12 116 TRP A C 1
ATOM 951 O O . TRP A 1 116 ? 14.928 -1.768 -26.283 1.00 68.12 116 TRP A O 1
ATOM 961 N N . TYR A 1 117 ? 16.810 -0.839 -27.161 1.00 62.44 117 TYR A N 1
ATOM 962 C CA . TYR A 1 117 ? 16.496 -0.692 -28.582 1.00 62.44 117 TYR A CA 1
ATOM 963 C C . TYR A 1 117 ? 17.128 -1.833 -29.377 1.00 62.44 117 TYR A C 1
ATOM 965 O O . TYR A 1 117 ? 18.264 -2.230 -29.013 1.00 62.44 117 TYR A O 1
#

Secondary structure (DSSP, 8-state):
-------HHHHHHHHHHHHHHHHHSTTTTTSSS-HHHHHHHHHHHHHHHHHHHHHHTS---HHHHHHHHH--SS--GGGSSTTHHHHHHHHHHHHHHHHHHHHHHHHHHHTT--S--